Protein AF-A0A5S4FAI2-F1 (afdb_monomer)

Nearest PDB structures (foldseek):
  8jiw-assembly1_BH  TM=3.461E-01  e=6.148E+00  Triticum aestivum
  6ezn-assembly1_G  TM=3.607E-01  e=5.748E+00  Saccharomyces cerevisiae S288C

Mean predicted aligned error: 9.74 Å

Sequence (67 aa):
MNHLETRIPGLGPVHVVNTHLAPSAPAIRVQEAQTFGLFKHPTIAMGDWNARATNDPAVPPTLERSS

Secondary structure (DSSP, 8-state):
-EEEEEEETTTEEEEEEEEE--S--HHHHHHHHHGGGG--S-EEEEEE-----TTS-----------

Organism: NCBI:txid103838

pLDDT: mean 74.72, std 13.4, range [43.16, 93.12]

Solvent-accessible surface area (backbone atoms only — not comparable to full-atom values): 4422 Å² total; per-residue (Å²): 122,51,79,46,81,48,73,43,91,96,72,44,61,34,38,40,36,43,40,70,48,68,91,59,61,71,69,56,54,51,55,60,53,53,58,60,74,71,57,89,50,59,69,51,78,49,71,47,63,67,71,75,63,94,82,55,74,79,75,74,93,76,69,88,71,87,125

Radius of gyration: 16.26 Å; Cα contacts (8 Å, |Δi|>4): 71; chains: 1; bounding box: 33×26×50 Å

Structure (mmCIF, N/CA/C/O backbone):
data_AF-A0A5S4FAI2-F1
#
_entry.id   AF-A0A5S4FAI2-F1
#
loop_
_atom_site.group_PDB
_atom_site.id
_atom_site.type_symbol
_atom_site.label_atom_id
_atom_site.label_alt_id
_atom_site.label_comp_id
_atom_site.label_asym_id
_atom_site.label_entity_id
_atom_site.label_seq_id
_atom_site.pdbx_PDB_ins_code
_atom_site.Cartn_x
_atom_site.Cartn_y
_atom_site.Cartn_z
_atom_site.occupancy
_atom_site.B_iso_or_equiv
_atom_site.aut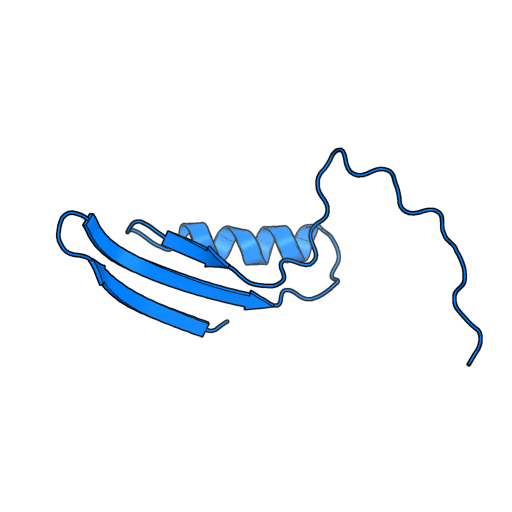h_seq_id
_atom_site.auth_comp_id
_atom_site.auth_asym_id
_atom_site.auth_atom_id
_atom_site.pdbx_PDB_model_num
ATOM 1 N N . MET A 1 1 ? -7.043 1.546 -8.539 1.00 72.94 1 MET A N 1
ATOM 2 C CA . MET A 1 1 ? -6.858 1.331 -7.089 1.00 72.94 1 MET A CA 1
ATOM 3 C C . MET A 1 1 ? -8.230 1.163 -6.469 1.00 72.94 1 MET A C 1
ATOM 5 O O . MET A 1 1 ? -9.081 2.008 -6.718 1.00 72.94 1 MET A O 1
ATOM 9 N N . ASN A 1 2 ? -8.441 0.090 -5.709 1.00 81.44 2 ASN A N 1
ATOM 10 C CA . ASN A 1 2 ? -9.686 -0.128 -4.972 1.00 81.44 2 ASN A CA 1
ATOM 11 C C . ASN A 1 2 ? -9.436 0.169 -3.491 1.00 81.44 2 ASN A C 1
ATOM 13 O O . ASN A 1 2 ? -8.410 -0.243 -2.948 1.00 81.44 2 ASN A O 1
ATOM 17 N N . HIS A 1 3 ? -10.366 0.869 -2.847 1.00 85.50 3 HIS A N 1
ATOM 18 C CA . HIS A 1 3 ? -10.261 1.285 -1.450 1.00 85.50 3 HIS A CA 1
ATOM 19 C C . HIS A 1 3 ? -11.551 0.933 -0.708 1.00 85.50 3 HIS A C 1
ATOM 21 O O . HIS A 1 3 ? -12.649 1.216 -1.182 1.00 85.50 3 HIS A O 1
ATOM 27 N N . LEU A 1 4 ? -11.396 0.300 0.453 1.00 87.62 4 LEU A N 1
ATOM 28 C CA . LEU A 1 4 ? -12.453 0.048 1.420 1.00 87.62 4 LEU A CA 1
ATOM 29 C C . LEU A 1 4 ? -12.058 0.686 2.752 1.00 87.62 4 LEU A C 1
ATOM 31 O O . LEU A 1 4 ? -10.961 0.458 3.261 1.00 87.62 4 LEU A O 1
ATOM 35 N N . GLU A 1 5 ? -12.956 1.464 3.339 1.00 89.44 5 GLU A N 1
ATOM 36 C CA . GLU A 1 5 ? -12.865 1.839 4.746 1.00 89.44 5 GLU A CA 1
ATOM 37 C C . GLU A 1 5 ? -13.755 0.904 5.560 1.00 89.44 5 GLU A C 1
ATOM 39 O O . GLU A 1 5 ? -14.911 0.665 5.212 1.00 89.44 5 GLU A O 1
ATOM 44 N N . THR A 1 6 ? -13.206 0.342 6.632 1.00 91.62 6 THR A N 1
ATOM 45 C CA . THR A 1 6 ? -13.942 -0.548 7.528 1.00 91.62 6 THR A CA 1
ATOM 46 C C . THR A 1 6 ? -13.594 -0.259 8.981 1.00 91.62 6 THR A C 1
ATOM 48 O O . THR A 1 6 ? -12.609 0.414 9.279 1.00 91.62 6 THR A O 1
ATOM 51 N N . ARG A 1 7 ? -14.404 -0.761 9.913 1.00 92.25 7 ARG A N 1
ATOM 52 C CA . ARG A 1 7 ? -14.153 -0.651 11.350 1.00 92.25 7 ARG A CA 1
ATOM 53 C C . ARG A 1 7 ? -13.929 -2.039 11.931 1.00 92.25 7 ARG A C 1
ATOM 55 O O . ARG A 1 7 ? -14.813 -2.887 11.865 1.00 92.25 7 ARG A O 1
ATOM 62 N N . ILE A 1 8 ? -12.770 -2.239 12.548 1.00 89.94 8 ILE A N 1
ATOM 63 C CA . ILE A 1 8 ? -12.415 -3.493 13.214 1.00 89.94 8 ILE A CA 1
ATOM 64 C C . ILE A 1 8 ? -12.615 -3.317 14.727 1.00 89.94 8 ILE A C 1
ATOM 66 O O . ILE A 1 8 ? -12.056 -2.378 15.306 1.00 89.94 8 ILE A O 1
ATOM 70 N N . PRO A 1 9 ? -13.396 -4.185 15.398 1.00 93.12 9 PRO A N 1
ATOM 71 C CA . PRO A 1 9 ? -13.522 -4.156 16.853 1.00 93.12 9 PRO A CA 1
ATOM 72 C C . PRO A 1 9 ? -12.146 -4.203 17.536 1.00 93.12 9 PRO A C 1
ATOM 74 O O . PRO A 1 9 ? -11.324 -5.058 17.225 1.00 93.12 9 PRO A O 1
ATOM 77 N N . GLY A 1 10 ? -11.876 -3.256 18.438 1.00 92.81 10 GLY A N 1
ATOM 78 C CA . GLY A 1 10 ? -10.591 -3.132 19.142 1.00 92.81 10 GLY A CA 1
ATOM 79 C C . GLY A 1 10 ? -9.481 -2.384 18.387 1.00 92.81 10 GLY A C 1
ATOM 80 O O . GLY A 1 10 ? -8.577 -1.869 19.034 1.00 92.81 10 GLY A O 1
ATOM 81 N N . LEU A 1 11 ? -9.565 -2.253 17.058 1.00 86.88 11 LEU A N 1
ATOM 82 C CA . LEU A 1 11 ? -8.602 -1.487 16.245 1.00 86.88 11 LEU A CA 1
ATOM 83 C C . LEU A 1 11 ? -9.137 -0.119 15.794 1.00 86.88 11 LEU A C 1
ATOM 85 O O . LEU A 1 11 ? -8.356 0.787 15.515 1.00 86.88 11 LEU A O 1
ATOM 89 N N . GLY A 1 12 ? -10.461 0.041 15.722 1.00 90.31 12 GLY A N 1
ATOM 90 C CA . GLY A 1 12 ? -11.088 1.256 15.203 1.00 90.31 12 GLY A CA 1
ATOM 91 C C . GLY A 1 12 ? -11.156 1.271 13.667 1.00 90.31 12 GLY A C 1
ATOM 92 O O . GLY A 1 12 ? -11.278 0.205 13.058 1.00 90.31 12 GLY A O 1
ATOM 93 N N . PRO A 1 13 ? -11.188 2.456 13.029 1.00 90.75 13 PRO A N 1
ATOM 94 C CA . PRO A 1 13 ? -11.228 2.570 11.573 1.00 90.75 13 PRO A CA 1
ATOM 95 C C . PRO A 1 13 ? -9.914 2.089 10.944 1.00 90.75 13 PRO A C 1
ATOM 97 O O . PRO A 1 13 ? -8.828 2.424 11.415 1.00 90.75 13 PRO A O 1
ATOM 100 N N . VAL A 1 14 ? -10.027 1.311 9.870 1.00 90.38 14 VAL A N 1
ATOM 101 C CA . VAL A 1 14 ? -8.914 0.736 9.111 1.00 90.38 14 VAL A CA 1
ATOM 102 C C . VAL A 1 14 ? -9.194 0.909 7.621 1.00 90.38 14 VAL A C 1
ATOM 104 O O . VAL A 1 14 ? -10.287 0.594 7.142 1.00 90.38 14 VAL A O 1
ATOM 107 N N . HIS A 1 15 ? -8.195 1.379 6.877 1.00 89.38 15 HIS A N 1
ATOM 108 C CA . HIS A 1 15 ? -8.243 1.397 5.418 1.00 89.38 15 HIS A CA 1
ATOM 109 C C . HIS A 1 15 ? -7.687 0.086 4.871 1.00 89.38 15 HIS A C 1
ATOM 111 O O . HIS A 1 15 ? -6.623 -0.375 5.281 1.00 89.38 15 HIS A O 1
ATOM 117 N N . VAL A 1 16 ? -8.387 -0.498 3.908 1.00 89.06 16 VAL A N 1
ATOM 118 C CA . VAL A 1 16 ? -7.886 -1.611 3.107 1.00 89.06 16 VAL A CA 1
ATOM 119 C C . VAL A 1 16 ? -7.775 -1.128 1.675 1.00 89.06 16 VAL A C 1
ATOM 121 O O . VAL A 1 16 ? -8.752 -0.664 1.083 1.00 89.06 16 VAL A O 1
ATOM 124 N N . VAL A 1 17 ? -6.572 -1.215 1.123 1.00 88.19 17 VAL A N 1
ATOM 125 C CA . VAL A 1 17 ? -6.273 -0.757 -0.232 1.00 88.19 17 VAL A CA 1
ATOM 126 C C . VAL A 1 17 ? -5.704 -1.907 -1.042 1.00 88.19 17 VAL A C 1
ATOM 128 O O . VAL A 1 17 ? -4.754 -2.570 -0.628 1.00 88.19 17 VAL A O 1
ATOM 131 N N . ASN A 1 18 ? -6.309 -2.147 -2.202 1.00 87.88 18 ASN A N 1
ATOM 132 C CA . ASN A 1 18 ? -5.836 -3.124 -3.169 1.00 87.88 18 ASN A CA 1
ATOM 133 C C . ASN A 1 18 ? -5.347 -2.399 -4.425 1.00 87.88 18 ASN A C 1
ATOM 135 O O . ASN A 1 18 ? -6.074 -1.581 -5.009 1.00 87.88 18 ASN A O 1
ATOM 139 N N . THR A 1 19 ? -4.119 -2.697 -4.839 1.00 84.19 19 THR A N 1
ATOM 140 C CA . THR A 1 19 ? -3.473 -2.036 -5.970 1.00 84.19 19 THR A CA 1
ATOM 141 C C . THR A 1 19 ? -2.893 -3.021 -6.981 1.00 84.19 19 THR A C 1
ATOM 143 O O . THR A 1 19 ? -2.610 -4.175 -6.677 1.00 84.19 19 THR A O 1
ATOM 146 N N . HIS A 1 20 ? -2.744 -2.539 -8.207 1.00 85.12 20 HIS A N 1
ATOM 147 C CA . HIS A 1 20 ? -1.958 -3.165 -9.258 1.00 85.12 20 HIS A CA 1
ATOM 148 C C . HIS A 1 20 ? -1.177 -2.021 -9.900 1.00 85.12 20 HIS A C 1
ATOM 150 O O . HIS A 1 20 ? -1.739 -1.258 -10.687 1.00 85.12 20 HIS A O 1
ATOM 156 N N . LEU A 1 21 ? 0.070 -1.828 -9.477 1.00 78.31 21 LEU A N 1
ATOM 157 C CA . LEU A 1 21 ? 0.932 -0.783 -10.031 1.00 78.31 21 LEU A CA 1
ATOM 158 C C . LEU A 1 21 ? 1.444 -1.237 -11.391 1.00 78.31 21 LEU A C 1
ATOM 160 O O . LEU A 1 21 ? 1.663 -2.426 -11.585 1.00 78.31 21 LEU A O 1
ATOM 164 N N . ALA A 1 22 ? 1.636 -0.331 -12.344 1.00 71.75 22 ALA A N 1
ATOM 165 C CA . ALA A 1 22 ? 2.213 -0.720 -13.627 1.00 71.75 22 ALA A CA 1
ATOM 166 C C . ALA A 1 22 ? 3.668 -1.213 -13.443 1.00 71.75 22 ALA A C 1
ATOM 168 O O . ALA A 1 22 ? 4.355 -0.762 -12.517 1.00 71.75 22 ALA A O 1
ATOM 169 N N . PRO A 1 23 ? 4.201 -2.063 -14.344 1.00 69.38 23 PRO A N 1
ATOM 170 C CA . PRO A 1 23 ? 5.637 -2.323 -14.457 1.00 69.38 23 PRO A CA 1
ATOM 171 C C . PRO A 1 23 ? 6.344 -1.071 -15.014 1.00 69.38 23 PRO A C 1
ATOM 173 O O . PRO A 1 23 ? 6.859 -1.042 -16.125 1.00 69.38 23 PRO A O 1
ATOM 176 N N . SER A 1 24 ? 6.292 0.022 -14.259 1.00 62.69 24 SER A N 1
ATOM 177 C CA . SER A 1 24 ? 6.763 1.351 -14.634 1.00 62.69 24 SER A CA 1
ATOM 178 C C . SER A 1 24 ? 8.198 1.591 -14.148 1.00 62.69 24 SER A C 1
ATOM 180 O O . SER A 1 24 ? 8.789 0.775 -13.432 1.00 62.69 24 SER A O 1
ATOM 182 N 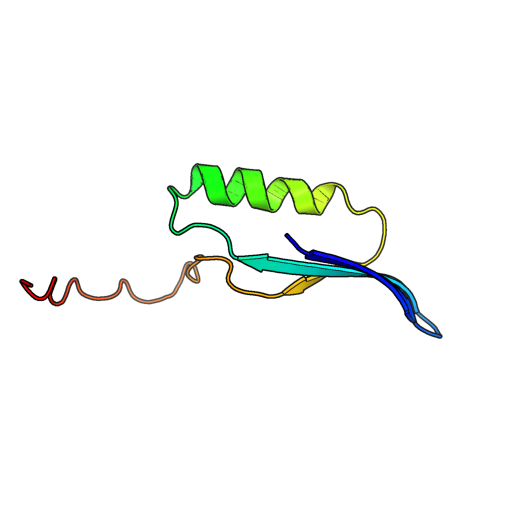N . ALA A 1 25 ? 8.805 2.713 -14.546 1.00 59.53 25 ALA A N 1
ATOM 183 C CA . ALA A 1 25 ? 10.092 3.129 -13.996 1.00 59.53 25 ALA A CA 1
ATOM 184 C C . ALA A 1 25 ? 9.982 3.311 -12.464 1.00 59.53 25 ALA A C 1
ATOM 186 O O . ALA A 1 25 ? 8.949 3.788 -11.990 1.00 59.53 25 ALA A O 1
ATOM 187 N N . PRO A 1 26 ? 11.029 2.997 -11.673 1.00 65.94 26 PRO A N 1
ATOM 188 C CA . PRO A 1 26 ? 10.996 3.091 -10.208 1.00 65.94 26 PRO A CA 1
ATOM 189 C C . PRO A 1 26 ? 10.430 4.407 -9.651 1.00 65.94 26 PRO A C 1
ATOM 191 O O . PRO A 1 26 ? 9.751 4.392 -8.630 1.00 65.94 26 PRO A O 1
ATOM 194 N N . ALA A 1 27 ? 10.651 5.530 -10.342 1.00 67.25 27 ALA A N 1
ATOM 195 C CA . ALA A 1 27 ? 10.133 6.841 -9.956 1.00 67.25 27 ALA A CA 1
ATOM 196 C C . ALA A 1 27 ? 8.593 6.922 -9.941 1.00 67.25 27 ALA A C 1
ATOM 198 O O . ALA A 1 27 ? 8.031 7.557 -9.051 1.00 67.25 27 ALA A O 1
ATOM 199 N N . ILE A 1 28 ? 7.911 6.255 -10.879 1.00 66.19 28 ILE A N 1
ATOM 200 C CA . ILE A 1 28 ? 6.441 6.245 -10.960 1.00 66.19 28 ILE A CA 1
ATOM 201 C C . ILE A 1 28 ? 5.868 5.414 -9.810 1.00 66.19 28 ILE A C 1
ATOM 203 O O . ILE A 1 28 ? 4.980 5.884 -9.110 1.00 66.19 28 ILE A O 1
ATOM 207 N N . ARG A 1 29 ? 6.458 4.246 -9.519 1.00 67.69 29 ARG A N 1
ATOM 208 C CA . ARG A 1 29 ? 6.066 3.434 -8.354 1.00 67.69 29 ARG A CA 1
ATOM 209 C C . ARG A 1 29 ? 6.240 4.174 -7.030 1.00 67.69 29 ARG A C 1
ATOM 211 O O . ARG A 1 29 ? 5.409 4.033 -6.141 1.00 67.69 29 ARG A O 1
ATOM 218 N N . VAL A 1 30 ? 7.306 4.965 -6.882 1.00 68.88 30 VAL A N 1
ATOM 219 C CA . VAL A 1 30 ? 7.519 5.786 -5.677 1.00 68.88 30 VAL A CA 1
ATOM 220 C C . VAL A 1 30 ? 6.441 6.864 -5.552 1.00 68.88 30 VAL A C 1
ATOM 222 O O . VAL A 1 30 ? 5.914 7.054 -4.459 1.00 68.88 30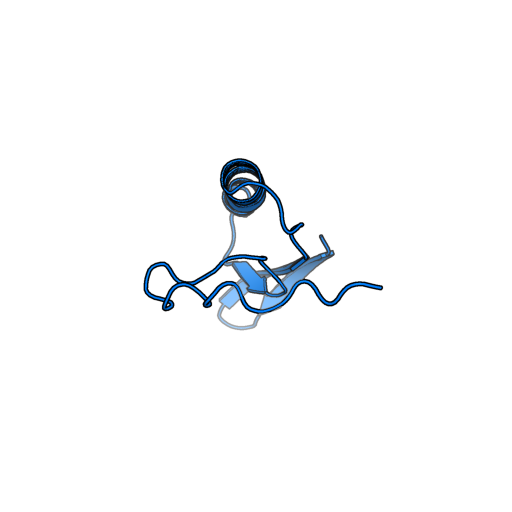 VAL A O 1
ATOM 225 N N . GLN A 1 31 ? 6.064 7.529 -6.648 1.00 70.31 31 GLN A N 1
ATOM 226 C CA . GLN A 1 31 ? 4.961 8.500 -6.643 1.00 70.31 31 GLN A CA 1
ATOM 227 C C . GLN A 1 31 ? 3.612 7.837 -6.328 1.00 70.31 31 GLN A C 1
ATOM 229 O O . GLN A 1 31 ? 2.858 8.338 -5.498 1.00 70.31 31 GLN A O 1
ATOM 234 N N . GLU A 1 32 ? 3.328 6.672 -6.912 1.00 68.38 32 GLU A N 1
ATOM 235 C CA . GLU A 1 32 ? 2.132 5.885 -6.596 1.00 68.38 32 GLU A CA 1
ATOM 236 C C . GLU A 1 32 ? 2.118 5.476 -5.115 1.00 68.38 32 GLU A C 1
ATOM 238 O O . GLU A 1 32 ? 1.088 5.606 -4.450 1.00 68.38 32 GLU A O 1
ATOM 243 N N . ALA A 1 33 ? 3.272 5.079 -4.565 1.00 66.19 33 ALA A N 1
ATOM 244 C CA . ALA A 1 33 ? 3.422 4.705 -3.163 1.00 66.19 33 ALA A CA 1
ATOM 245 C C . ALA A 1 33 ? 3.242 5.890 -2.191 1.00 66.19 33 ALA A C 1
ATOM 247 O O . ALA A 1 33 ? 2.685 5.727 -1.104 1.00 66.19 33 ALA A O 1
ATOM 248 N N . GLN A 1 34 ? 3.662 7.098 -2.579 1.00 71.38 34 GLN A N 1
ATOM 249 C CA . GLN A 1 34 ? 3.459 8.317 -1.784 1.00 71.38 34 GLN A CA 1
ATOM 250 C C . GLN A 1 34 ? 1.974 8.620 -1.551 1.00 71.38 34 GLN A C 1
ATOM 252 O O . GLN A 1 34 ? 1.615 9.147 -0.499 1.00 71.38 34 GLN A O 1
ATOM 257 N N . THR A 1 35 ? 1.098 8.209 -2.472 1.00 70.12 35 THR A N 1
ATOM 258 C CA . THR A 1 35 ? -0.362 8.317 -2.323 1.00 70.12 35 THR A CA 1
ATOM 259 C C . THR A 1 35 ? -0.880 7.587 -1.080 1.00 70.12 35 THR A C 1
ATOM 261 O O . THR A 1 35 ? -1.854 8.031 -0.476 1.00 70.12 35 THR A O 1
ATOM 264 N N . PHE A 1 36 ? -0.214 6.514 -0.629 1.00 67.50 36 PHE A N 1
ATOM 265 C CA . PHE A 1 36 ? -0.604 5.817 0.603 1.00 67.50 36 PHE A CA 1
ATOM 266 C C . PHE A 1 36 ? -0.272 6.605 1.876 1.00 67.50 36 PHE A C 1
ATOM 268 O O . PHE A 1 36 ? -0.912 6.399 2.903 1.00 67.50 36 PHE A O 1
ATOM 275 N N . GLY A 1 37 ? 0.660 7.562 1.815 1.00 68.56 37 GLY A N 1
ATOM 276 C CA . GLY A 1 37 ? 0.931 8.485 2.922 1.00 68.56 37 GLY A CA 1
ATOM 277 C C . GLY A 1 37 ? -0.225 9.450 3.221 1.00 68.56 37 GLY A C 1
ATOM 278 O O . GLY A 1 37 ? -0.196 10.143 4.235 1.00 68.56 37 GLY A O 1
ATOM 279 N N . LEU A 1 38 ? -1.247 9.500 2.358 1.00 67.00 38 LEU A N 1
ATOM 280 C CA . LEU A 1 38 ? -2.444 10.323 2.547 1.00 67.00 38 LEU A CA 1
ATOM 281 C C . LEU A 1 38 ? -3.475 9.677 3.489 1.00 67.00 38 LEU A C 1
ATOM 283 O O . LEU A 1 38 ? -4.371 10.372 3.975 1.00 67.00 38 LEU A O 1
ATOM 287 N N . PHE A 1 39 ? -3.363 8.374 3.771 1.00 69.94 39 PHE A N 1
ATOM 288 C CA . PHE A 1 39 ? -4.276 7.685 4.683 1.00 69.94 39 PHE A CA 1
ATOM 289 C C . PHE A 1 39 ? -3.908 7.986 6.141 1.00 69.94 39 PHE A C 1
ATOM 291 O O . PHE A 1 39 ? -2.804 7.702 6.599 1.00 69.94 39 PHE A O 1
ATOM 298 N N . LYS A 1 40 ? -4.850 8.579 6.884 1.00 76.06 40 LYS A N 1
ATOM 299 C CA . LYS A 1 40 ? -4.643 9.035 8.273 1.00 76.06 40 LYS A CA 1
ATOM 300 C C . LYS A 1 40 ? -4.928 7.966 9.333 1.00 76.06 40 LYS A C 1
ATOM 302 O O . LYS A 1 40 ? -4.633 8.184 10.506 1.00 76.06 40 LYS A O 1
ATOM 307 N N . HIS A 1 41 ? -5.504 6.831 8.940 1.00 81.38 41 HIS A N 1
ATOM 308 C CA . HIS A 1 41 ? -5.778 5.693 9.819 1.00 81.38 41 HIS A CA 1
ATOM 309 C C . HIS A 1 41 ? -4.900 4.488 9.448 1.00 81.38 41 HIS A C 1
ATOM 311 O O . HIS A 1 41 ? -4.341 4.456 8.345 1.00 81.38 41 HIS A O 1
ATOM 317 N N . PRO A 1 42 ? -4.771 3.487 10.344 1.00 86.38 42 PRO A N 1
ATOM 318 C CA . PRO A 1 42 ? -4.075 2.245 10.032 1.00 86.38 42 PRO A CA 1
ATOM 319 C C . PRO A 1 42 ? -4.527 1.685 8.683 1.00 86.38 42 PRO A C 1
ATOM 321 O O . PRO A 1 42 ? -5.724 1.590 8.407 1.00 86.38 42 PRO A O 1
ATOM 324 N N . THR A 1 43 ? -3.559 1.360 7.829 1.00 86.00 43 THR A N 1
ATOM 325 C CA . THR A 1 43 ? -3.809 0.970 6.441 1.00 86.00 43 THR A CA 1
ATOM 326 C C . THR A 1 43 ? -3.182 -0.385 6.162 1.00 86.00 43 THR A C 1
ATOM 328 O O . THR A 1 43 ? -1.993 -0.588 6.396 1.00 86.00 43 THR A O 1
ATOM 331 N N . ILE A 1 44 ? -3.987 -1.307 5.643 1.00 87.00 44 ILE A N 1
ATOM 332 C CA . ILE A 1 44 ? -3.531 -2.582 5.098 1.00 87.00 44 ILE A CA 1
ATOM 333 C C . ILE A 1 44 ? -3.473 -2.422 3.585 1.00 87.00 44 ILE A C 1
ATOM 335 O O . ILE A 1 44 ? -4.503 -2.228 2.937 1.00 87.00 44 ILE A O 1
ATOM 339 N N . ALA A 1 45 ? -2.268 -2.507 3.031 1.00 86.06 45 ALA A N 1
ATOM 340 C CA . ALA A 1 45 ? -2.034 -2.354 1.606 1.00 86.06 45 ALA A CA 1
ATOM 341 C C . ALA A 1 45 ? -1.631 -3.695 0.982 1.00 86.06 45 ALA A C 1
ATOM 343 O O . ALA A 1 45 ? -0.723 -4.369 1.463 1.00 86.06 45 ALA A O 1
ATOM 344 N N . MET A 1 46 ? -2.341 -4.096 -0.070 1.00 87.50 46 MET A N 1
ATOM 345 C CA . MET A 1 46 ? -2.207 -5.402 -0.717 1.00 87.50 46 MET A CA 1
ATOM 346 C C . MET A 1 46 ? -2.319 -5.291 -2.241 1.00 87.50 46 MET A C 1
ATOM 348 O O . MET A 1 46 ? -2.715 -4.252 -2.771 1.00 87.50 46 MET A O 1
ATOM 352 N N . GLY A 1 47 ? -1.956 -6.368 -2.936 1.00 87.56 47 GLY A N 1
ATOM 353 C CA . GLY A 1 47 ? -2.009 -6.463 -4.394 1.00 87.56 47 GLY A CA 1
ATOM 354 C C . GLY A 1 47 ? -0.629 -6.550 -5.046 1.00 87.56 47 GLY A C 1
ATOM 355 O O . GLY A 1 47 ? 0.356 -6.875 -4.381 1.00 87.56 47 GLY A O 1
ATOM 356 N N . ASP A 1 48 ? -0.574 -6.296 -6.352 1.00 85.06 48 ASP A N 1
ATOM 357 C CA . ASP A 1 48 ? 0.658 -6.347 -7.142 1.00 85.06 48 ASP A CA 1
ATOM 358 C C . ASP A 1 48 ? 1.319 -4.966 -7.184 1.00 85.06 48 ASP A C 1
ATOM 360 O O . ASP A 1 48 ? 0.817 -4.014 -7.784 1.00 85.06 48 ASP A O 1
ATOM 364 N N . TRP A 1 49 ? 2.461 -4.848 -6.520 1.00 80.06 49 TRP A N 1
ATOM 365 C CA . TRP A 1 49 ? 3.209 -3.597 -6.436 1.00 80.06 49 TRP A CA 1
ATOM 366 C C . T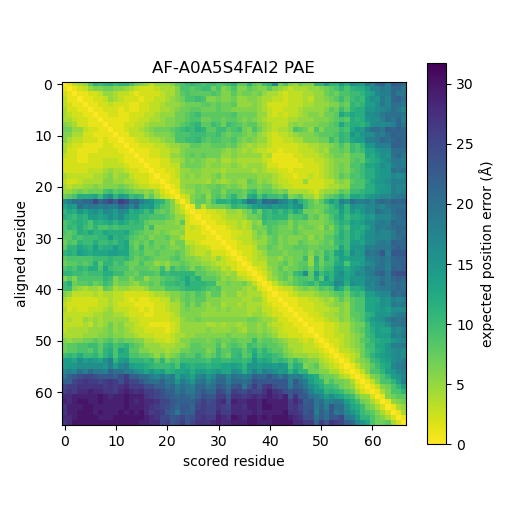RP A 1 49 ? 4.187 -3.410 -7.590 1.00 80.06 49 TRP A C 1
ATOM 368 O O . TRP A 1 49 ? 4.812 -2.352 -7.680 1.00 80.06 49 TRP A O 1
ATOM 378 N N . ASN A 1 50 ? 4.381 -4.435 -8.429 1.00 80.12 50 ASN A N 1
ATOM 379 C CA . ASN A 1 50 ? 5.443 -4.474 -9.431 1.00 80.12 50 ASN A CA 1
ATOM 380 C C . ASN A 1 50 ? 6.808 -4.014 -8.868 1.00 80.12 50 ASN A C 1
ATOM 382 O O . ASN A 1 50 ? 7.618 -3.376 -9.546 1.00 80.12 50 ASN A O 1
ATOM 386 N N . ALA A 1 51 ? 7.046 -4.316 -7.589 1.00 74.69 51 ALA A N 1
ATOM 387 C CA . ALA A 1 51 ? 8.266 -4.027 -6.855 1.00 74.69 51 ALA A CA 1
ATOM 388 C C . ALA A 1 51 ? 9.037 -5.331 -6.641 1.00 74.69 51 ALA A C 1
ATOM 390 O O . ALA A 1 51 ? 8.445 -6.398 -6.493 1.00 74.69 51 ALA A O 1
ATOM 391 N N . ARG A 1 52 ? 10.366 -5.241 -6.614 1.00 74.44 52 ARG A N 1
ATOM 392 C CA . ARG A 1 52 ? 11.237 -6.346 -6.203 1.00 74.44 52 ARG A CA 1
ATOM 393 C C . ARG A 1 52 ? 11.846 -6.033 -4.855 1.00 74.44 52 ARG A C 1
ATOM 395 O O . ARG A 1 52 ? 12.096 -4.859 -4.565 1.00 74.44 52 ARG A O 1
ATOM 402 N N . ALA A 1 53 ? 12.100 -7.062 -4.051 1.00 75.62 53 ALA A N 1
ATOM 403 C CA . ALA A 1 53 ? 12.868 -6.854 -2.838 1.00 75.62 53 ALA A CA 1
ATOM 404 C C . ALA A 1 53 ? 14.270 -6.374 -3.230 1.00 75.62 53 ALA A C 1
ATOM 406 O O . ALA A 1 53 ? 14.860 -6.866 -4.190 1.00 75.62 53 ALA A O 1
ATOM 407 N N . THR A 1 54 ? 14.826 -5.421 -2.484 1.00 70.88 54 THR A N 1
ATOM 408 C CA . THR A 1 54 ? 16.157 -4.859 -2.774 1.00 70.88 54 THR A CA 1
ATOM 409 C C . THR A 1 54 ? 17.250 -5.931 -2.809 1.00 70.88 54 THR A C 1
ATOM 411 O O . THR A 1 54 ? 18.248 -5.772 -3.504 1.00 70.88 54 THR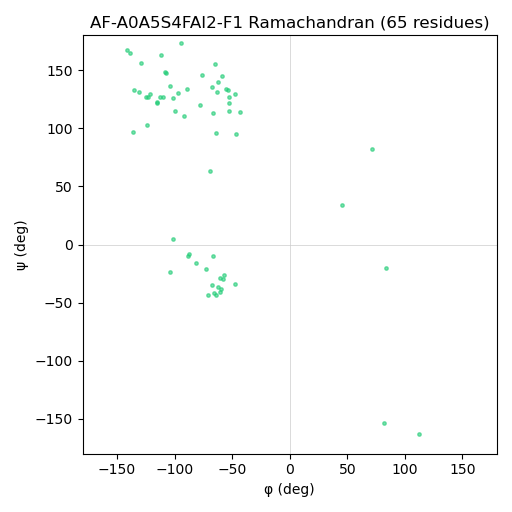 A O 1
ATOM 414 N N . ASN A 1 55 ? 17.036 -7.030 -2.083 1.00 78.88 55 ASN A N 1
ATOM 415 C CA . ASN A 1 55 ? 17.962 -8.152 -1.973 1.00 78.88 55 ASN A CA 1
ATOM 416 C C . ASN A 1 55 ? 17.568 -9.349 -2.852 1.00 78.88 55 ASN A C 1
ATOM 418 O O . ASN A 1 55 ? 18.208 -10.395 -2.746 1.00 78.88 55 ASN A O 1
ATOM 422 N N . ASP A 1 56 ? 16.522 -9.236 -3.68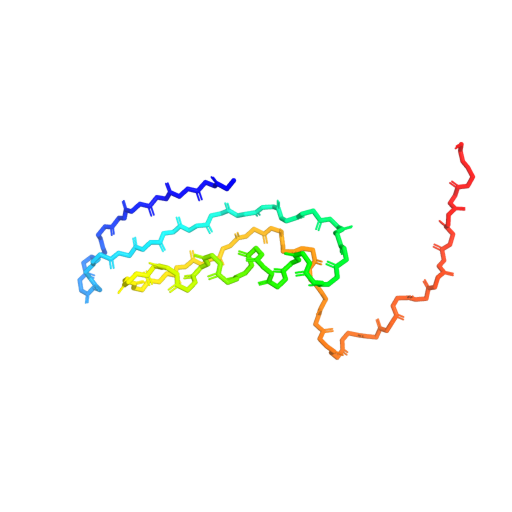0 1.00 71.81 56 ASP A N 1
ATOM 423 C CA . ASP A 1 56 ? 16.220 -10.298 -4.636 1.00 71.81 56 ASP A CA 1
ATOM 424 C C . ASP A 1 56 ? 17.387 -10.411 -5.621 1.00 71.81 56 ASP A C 1
ATOM 426 O O . ASP A 1 56 ? 17.826 -9.392 -6.172 1.00 71.81 56 ASP A O 1
ATOM 430 N N . PRO A 1 57 ? 17.899 -11.628 -5.879 1.00 68.88 57 PRO A N 1
ATOM 431 C CA . PRO A 1 57 ? 18.910 -11.810 -6.902 1.00 68.88 57 PRO A CA 1
ATOM 432 C C . PRO A 1 57 ? 18.368 -11.260 -8.222 1.00 68.88 57 PRO A C 1
ATOM 434 O O . PRO A 1 57 ? 17.214 -11.507 -8.590 1.00 68.88 57 PRO A O 1
ATOM 437 N N . ALA A 1 58 ? 19.193 -10.485 -8.930 1.00 64.12 58 ALA A N 1
ATOM 438 C CA . ALA A 1 58 ? 18.830 -9.977 -10.242 1.00 64.12 58 ALA A CA 1
ATOM 439 C C . ALA A 1 58 ? 18.398 -11.167 -11.105 1.00 64.12 58 ALA A C 1
ATOM 441 O O . ALA A 1 58 ? 19.199 -12.067 -11.355 1.00 64.12 58 ALA A O 1
ATOM 442 N N . VAL A 1 59 ? 17.118 -11.204 -11.500 1.00 59.59 59 VAL A N 1
ATOM 443 C CA . VAL A 1 59 ? 16.626 -12.254 -12.398 1.00 59.59 59 VAL A CA 1
ATOM 444 C C . VAL A 1 59 ? 17.543 -12.266 -13.618 1.00 59.59 59 VAL A C 1
ATOM 446 O O . VAL A 1 59 ? 17.672 -11.218 -14.262 1.00 59.59 59 VAL A O 1
ATOM 449 N N . PRO A 1 60 ? 18.200 -13.402 -13.919 1.00 52.28 60 PRO A N 1
ATOM 450 C CA . PRO A 1 60 ? 19.011 -13.518 -15.113 1.00 52.28 60 PRO A CA 1
ATOM 451 C C . PRO A 1 60 ? 18.144 -13.133 -16.310 1.00 52.28 60 PRO A C 1
ATOM 453 O O . PRO A 1 60 ? 17.005 -13.608 -16.392 1.00 52.28 60 PRO A O 1
ATOM 456 N N . PRO A 1 61 ? 18.629 -12.287 -17.229 1.00 45.69 61 PRO A N 1
ATOM 457 C CA . PRO A 1 61 ? 17.895 -11.984 -18.443 1.00 45.69 61 PRO A CA 1
ATOM 458 C C . PRO A 1 61 ? 17.799 -13.287 -19.230 1.00 45.69 61 PRO A C 1
ATOM 460 O O . PRO A 1 61 ? 18.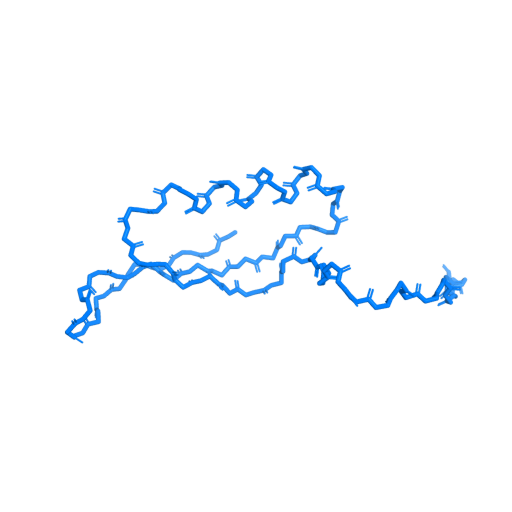739 -13.688 -19.907 1.00 45.69 61 PRO A O 1
ATOM 463 N N . THR A 1 62 ? 16.697 -14.014 -19.085 1.00 54.44 62 THR A N 1
ATOM 464 C CA . THR A 1 62 ? 16.471 -15.223 -19.866 1.00 54.44 62 THR A CA 1
ATOM 465 C C . THR A 1 62 ? 15.161 -15.098 -20.607 1.00 54.44 62 THR A C 1
ATOM 467 O O . THR A 1 62 ? 14.080 -15.292 -20.061 1.00 54.44 62 THR A O 1
ATOM 470 N N . LEU A 1 63 ? 15.369 -14.817 -21.895 1.00 48.12 63 LEU A N 1
ATOM 471 C CA . LEU A 1 63 ? 14.536 -15.151 -23.034 1.00 48.12 63 LEU A CA 1
ATOM 472 C C . LEU A 1 63 ? 13.237 -14.351 -23.104 1.00 48.12 63 LEU A C 1
ATOM 474 O O . LEU A 1 63 ? 12.156 -14.856 -22.809 1.00 48.12 63 LEU A O 1
ATOM 478 N N . GLU A 1 64 ? 13.358 -13.136 -23.650 1.00 43.16 64 GLU A N 1
ATOM 479 C CA . GLU A 1 64 ? 12.386 -12.672 -24.640 1.00 43.16 64 GLU A CA 1
ATOM 480 C C . GLU A 1 64 ? 12.190 -13.818 -25.640 1.00 43.16 64 GLU A C 1
ATOM 482 O O . GLU A 1 64 ? 13.008 -14.052 -26.533 1.00 43.16 64 GLU A O 1
ATOM 487 N N . ARG A 1 65 ? 11.159 -14.636 -25.418 1.00 49.12 65 ARG A N 1
ATOM 488 C CA . ARG A 1 65 ? 10.713 -15.560 -26.444 1.00 49.12 65 ARG A CA 1
ATOM 489 C C . ARG A 1 65 ? 10.174 -14.687 -27.556 1.00 49.12 65 ARG A C 1
ATOM 491 O O . ARG A 1 65 ? 9.175 -13.999 -27.388 1.00 49.12 65 ARG A O 1
ATOM 498 N N . SER A 1 66 ? 10.895 -14.738 -28.661 1.00 46.12 66 SER A N 1
ATOM 499 C CA . SER A 1 66 ? 10.432 -14.381 -29.985 1.00 46.12 66 SER A CA 1
ATOM 500 C C . SER A 1 66 ? 9.033 -14.969 -30.180 1.00 46.12 66 SER A C 1
ATOM 502 O O . SER A 1 66 ? 8.867 -16.191 -30.196 1.00 46.12 66 SER A O 1
ATOM 504 N N . SER A 1 67 ? 8.042 -14.095 -30.300 1.00 49.31 67 SER A N 1
ATOM 505 C CA . SER A 1 67 ? 6.737 -14.380 -30.891 1.00 49.31 67 SER A CA 1
ATOM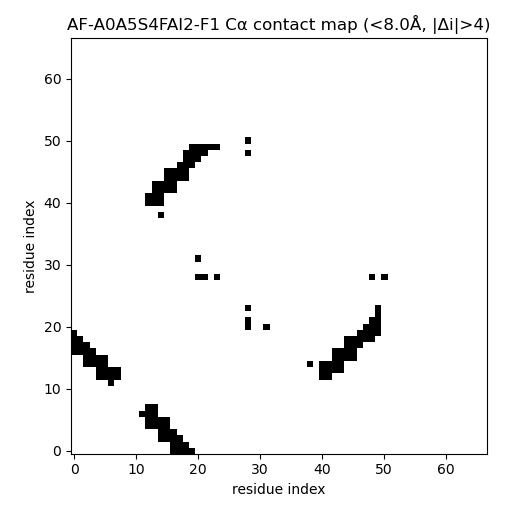 506 C C . SER A 1 67 ? 6.313 -13.167 -31.691 1.00 49.31 67 SER A C 1
ATOM 508 O O . SER A 1 67 ? 6.309 -12.078 -31.073 1.00 49.31 67 SER A O 1
#

Foldseek 3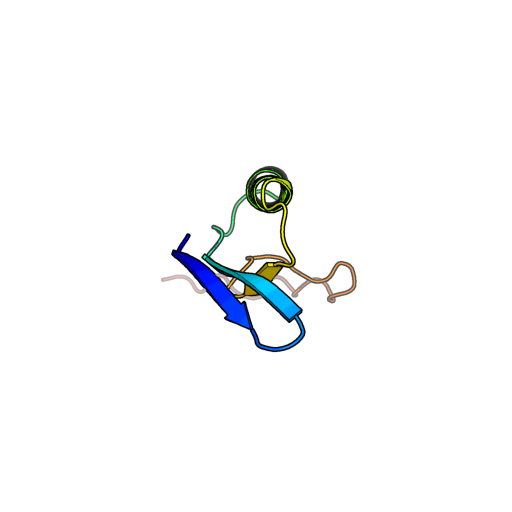Di:
DDWDWDQDVPQGIEIEEEDADPLDDPVSLVVVVVVVVPDPGHYDYDYHSNDDDPPPPDDPPDDPDDD

InterPro domains:
  IPR036691 Endonuclease/exonuclease/phosphatase superfamily [G3DSA:3.60.10.10] (1-66)
  IPR036691 Endonuclease/exonuclease/phosphatase superfamily [SSF56219] (7-58)